Protein AF-A0A451BKA4-F1 (afdb_monomer)

Nearest PDB structures (foldseek):
  7tvy-assembly4_D  TM=4.030E-01  e=5.192E+00  Culex quinquefasciatus

Organism: NCBI:txid2126332

Solvent-accessible surface area (backbone atoms only — not comparable to full-atom values): 9707 Å² total; per-residue (Å²): 108,68,69,59,52,22,55,66,73,65,76,35,90,88,61,90,79,86,87,88,85,73,96,68,83,82,79,79,72,86,86,62,95,60,69,76,91,75,83,83,91,48,87,87,45,83,53,100,57,47,73,70,86,35,36,36,64,72,53,50,46,50,56,29,44,79,70,78,37,54,89,44,50,68,58,50,47,74,76,37,64,73,41,72,36,80,90,43,56,29,24,49,56,69,42,55,52,49,53,62,70,51,54,90,54,78,85,71,72,56,67,64,84,74,56,93,49,60,70,60,49,54,49,54,71,74,63,45,91,83,52,62,70,66,51,53,71,76,51,55,80,80,81,74,78,78,134

pLDDT: mean 76.47, std 18.02, range [26.09, 98.19]

Foldseek 3Di:
DFVVCQVVQPPDPPDPDDDDDDPDWDDQPPDDPTDNPDDTDDCQDPDPCVCVQAHFLVRLCVVCVVLVNNVCSVVQCVQFQPDDRPNTTGGHHQQSVVVSVVPPDRRANRVVVVDPCVVVVVCVVVPDPPCVVVVCVSHPPPVVDDD

Sequence (147 aa):
MRNWLSGALKDHSSLKKGVLTGILRVAKESIFFGLNNLEVAGILEVGPFADKFGFTEPEVARLLDDFELSGKLPEAREWYNGYRFGETVLYNPWSILNFIDDFPAPPAAHWVNTSSNDLVRDLLESGAPRYGKTWRRCWPAAAWSAR

Structure (mmCIF, N/CA/C/O backbone):
data_AF-A0A451BKA4-F1
#
_entry.id   AF-A0A451BKA4-F1
#
loop_
_atom_site.group_PDB
_atom_site.id
_atom_site.type_symbol
_atom_site.label_atom_id
_atom_site.label_alt_id
_atom_site.label_comp_id
_atom_site.label_asym_id
_atom_site.label_entity_id
_atom_site.label_seq_id
_atom_site.pdbx_PDB_ins_code
_atom_site.Cartn_x
_atom_site.Cartn_y
_atom_site.Cartn_z
_atom_site.occupancy
_atom_site.B_iso_or_equiv
_atom_site.auth_seq_id
_atom_site.auth_comp_id
_atom_site.auth_asym_id
_atom_site.auth_atom_id
_atom_site.pdbx_PDB_model_num
ATOM 1 N N . MET A 1 1 ? 24.048 -3.917 -11.482 1.00 70.50 1 MET A N 1
ATOM 2 C CA . MET A 1 1 ? 22.592 -3.872 -11.762 1.00 70.50 1 MET A CA 1
ATOM 3 C C . MET A 1 1 ? 22.271 -3.471 -13.204 1.00 70.50 1 MET A C 1
ATOM 5 O O . MET A 1 1 ? 21.582 -4.229 -13.866 1.00 70.50 1 MET A O 1
ATOM 9 N N . ARG A 1 2 ? 22.811 -2.360 -13.733 1.00 74.12 2 ARG A N 1
ATOM 10 C CA . ARG A 1 2 ? 22.563 -1.896 -15.118 1.00 74.12 2 ARG A CA 1
ATOM 11 C C . ARG A 1 2 ? 22.784 -2.959 -16.207 1.00 74.12 2 ARG A C 1
ATOM 13 O O . ARG A 1 2 ? 21.858 -3.247 -16.946 1.00 74.12 2 ARG A O 1
ATOM 20 N N . ASN A 1 3 ? 23.971 -3.568 -16.279 1.00 78.44 3 ASN A N 1
ATOM 21 C CA . ASN A 1 3 ? 24.285 -4.564 -17.320 1.00 78.44 3 ASN A CA 1
ATOM 22 C C . ASN A 1 3 ? 23.413 -5.821 -17.217 1.00 78.44 3 ASN A C 1
ATOM 24 O O . ASN A 1 3 ? 23.010 -6.376 -18.231 1.00 78.44 3 ASN A O 1
ATOM 28 N N . TRP A 1 4 ? 23.089 -6.228 -15.987 1.00 83.25 4 TRP A N 1
ATOM 29 C CA . TRP A 1 4 ? 22.204 -7.360 -15.726 1.00 83.25 4 TRP A CA 1
ATOM 30 C C . TRP A 1 4 ? 20.778 -7.083 -16.221 1.00 83.25 4 TRP A C 1
ATOM 32 O O . TRP A 1 4 ? 20.235 -7.876 -16.982 1.00 83.25 4 TRP A O 1
ATOM 42 N N . LEU A 1 5 ? 20.211 -5.919 -15.875 1.00 83.31 5 LEU A N 1
ATOM 43 C CA . LEU A 1 5 ? 18.882 -5.514 -16.343 1.00 83.31 5 LEU A CA 1
ATOM 44 C C . LEU A 1 5 ? 18.841 -5.313 -17.865 1.00 83.31 5 LEU A C 1
ATOM 46 O O . LEU A 1 5 ? 17.885 -5.746 -18.497 1.00 83.31 5 LEU A O 1
ATOM 50 N N . SER A 1 6 ? 19.870 -4.706 -18.468 1.00 81.38 6 SER A N 1
ATOM 51 C CA . SER A 1 6 ? 19.949 -4.548 -19.927 1.00 81.38 6 SER A CA 1
ATOM 52 C C . SER A 1 6 ? 19.987 -5.901 -20.647 1.00 81.38 6 SER A C 1
ATOM 54 O O . SER A 1 6 ? 19.200 -6.114 -21.564 1.00 81.38 6 SER A O 1
ATOM 56 N N . GLY A 1 7 ? 20.846 -6.832 -20.214 1.00 84.12 7 GLY A N 1
ATOM 57 C CA . GLY A 1 7 ? 20.949 -8.156 -20.837 1.00 84.12 7 GLY A CA 1
ATOM 58 C C . GLY A 1 7 ? 19.681 -8.996 -20.674 1.00 84.12 7 GLY A C 1
ATOM 59 O O . GLY A 1 7 ? 19.291 -9.705 -21.596 1.00 84.12 7 GLY A O 1
ATOM 60 N N . ALA A 1 8 ? 19.005 -8.881 -19.529 1.00 85.31 8 ALA A N 1
ATOM 61 C CA . ALA A 1 8 ? 17.760 -9.597 -19.283 1.00 85.31 8 ALA A CA 1
ATOM 62 C C . ALA A 1 8 ? 16.558 -9.001 -20.037 1.00 85.31 8 ALA A C 1
ATOM 64 O O . ALA A 1 8 ? 15.714 -9.763 -20.495 1.00 85.31 8 ALA A O 1
ATOM 65 N N . LEU A 1 9 ? 16.452 -7.667 -20.150 1.00 86.50 9 LEU A N 1
ATOM 66 C CA . LEU A 1 9 ? 15.202 -6.991 -20.541 1.00 86.50 9 LEU A CA 1
ATOM 67 C C . LEU A 1 9 ? 15.215 -6.291 -21.909 1.00 86.50 9 LEU A C 1
ATOM 69 O O . LEU A 1 9 ? 14.150 -5.877 -22.373 1.00 86.50 9 LEU A O 1
ATOM 73 N N . LYS A 1 10 ? 16.376 -6.117 -22.550 1.00 81.06 10 LYS A N 1
ATOM 74 C CA . LYS A 1 10 ? 16.481 -5.372 -23.817 1.00 81.06 10 LYS A CA 1
ATOM 75 C C . LYS A 1 10 ? 16.772 -6.260 -25.025 1.00 81.06 10 LYS A C 1
ATOM 77 O O . LYS A 1 10 ? 16.044 -6.184 -26.006 1.00 81.06 10 LYS A O 1
ATOM 82 N N . ASP A 1 11 ? 17.787 -7.117 -24.934 1.00 76.81 11 ASP A N 1
ATOM 83 C CA . ASP A 1 11 ? 18.326 -7.861 -26.086 1.00 76.81 11 ASP A CA 1
ATOM 84 C C . ASP A 1 11 ? 18.011 -9.370 -26.035 1.00 76.81 11 ASP A C 1
ATOM 86 O O . ASP A 1 11 ? 18.696 -10.193 -26.642 1.00 76.81 11 ASP A O 1
ATOM 90 N N . HIS A 1 12 ? 16.967 -9.758 -25.295 1.00 82.69 12 HIS A N 1
ATOM 91 C CA . HIS A 1 12 ? 16.607 -11.160 -25.097 1.00 82.69 12 HIS A CA 1
ATOM 92 C C . HIS A 1 12 ? 15.533 -11.609 -26.101 1.00 82.69 12 HIS A C 1
ATOM 94 O O . HIS A 1 12 ? 14.355 -11.301 -25.941 1.00 82.69 12 HIS A O 1
ATOM 100 N N . SER A 1 13 ? 15.915 -12.398 -27.111 1.00 86.38 13 SER A N 1
ATOM 101 C CA . SER A 1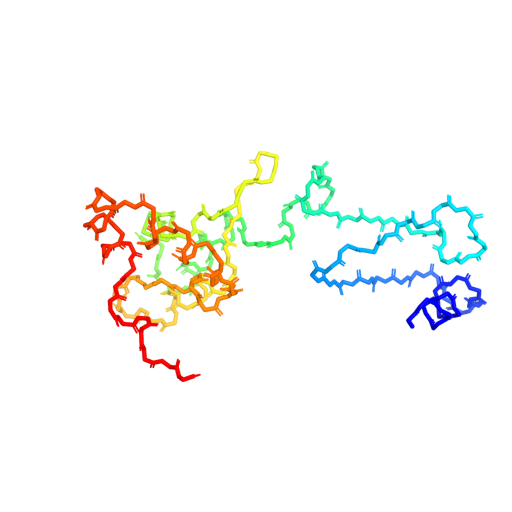 13 ? 15.027 -12.835 -28.209 1.00 86.38 13 SER A CA 1
ATOM 102 C C . SER A 1 13 ? 13.778 -13.601 -27.753 1.00 86.38 13 SER A C 1
ATOM 104 O O . SER A 1 13 ? 12.732 -13.511 -28.391 1.00 86.38 13 SER A O 1
ATOM 106 N N . SER A 1 14 ? 13.855 -14.322 -26.631 1.00 89.94 14 SER A N 1
ATOM 107 C CA . SER A 1 14 ? 12.700 -15.027 -26.052 1.00 89.94 14 SER A CA 1
ATOM 108 C C . SER A 1 14 ? 11.807 -14.155 -25.158 1.00 89.94 14 SER A C 1
ATOM 110 O O . SER A 1 14 ? 10.792 -14.642 -24.662 1.00 89.94 14 SER A O 1
ATOM 112 N N . LEU A 1 15 ? 12.168 -12.892 -24.901 1.00 89.19 15 LEU A N 1
ATOM 113 C CA . LEU A 1 15 ? 11.417 -12.017 -24.002 1.00 89.19 15 LEU A CA 1
ATOM 114 C C . LEU A 1 15 ? 10.460 -11.121 -24.794 1.00 89.19 15 LEU A C 1
ATOM 116 O O . LEU A 1 15 ? 10.868 -10.164 -25.443 1.00 89.19 15 LEU A O 1
ATOM 120 N N . LYS A 1 16 ? 9.157 -11.393 -24.678 1.00 87.69 16 LYS A N 1
ATOM 121 C CA . LYS A 1 16 ? 8.107 -10.542 -25.263 1.00 87.69 16 LYS A CA 1
ATOM 122 C C . LYS A 1 16 ? 7.776 -9.321 -24.394 1.00 87.69 16 LYS A C 1
ATOM 124 O O . LYS A 1 16 ? 7.515 -8.246 -24.925 1.00 87.69 16 LYS A O 1
ATOM 129 N N . LYS A 1 17 ? 7.723 -9.493 -23.067 1.00 87.69 17 LYS A N 1
ATOM 130 C CA . LYS A 1 17 ? 7.402 -8.441 -22.085 1.00 87.69 17 LYS A CA 1
ATOM 131 C C . LYS A 1 17 ? 7.956 -8.821 -20.711 1.00 87.69 17 LYS A C 1
ATOM 133 O O . LYS A 1 17 ? 7.866 -9.983 -20.328 1.00 87.69 17 LYS A O 1
ATOM 138 N N . GLY A 1 18 ? 8.479 -7.845 -19.970 1.00 87.56 18 GLY A N 1
ATOM 139 C CA . GLY A 1 18 ? 8.882 -7.986 -18.569 1.00 87.56 18 GLY A CA 1
ATOM 140 C C . GLY A 1 18 ? 8.203 -6.929 -17.701 1.00 87.56 18 GLY A C 1
ATOM 141 O O . GLY A 1 18 ? 7.925 -5.828 -18.173 1.00 87.56 18 GLY A O 1
ATOM 142 N N . VAL A 1 19 ? 7.924 -7.267 -16.443 1.00 88.25 19 VAL A N 1
ATOM 143 C CA . VAL A 1 19 ? 7.414 -6.329 -15.435 1.00 88.25 19 VAL A CA 1
ATOM 144 C C . VAL A 1 19 ? 8.439 -6.261 -14.314 1.00 88.25 19 VAL A C 1
ATOM 146 O O . VAL A 1 19 ? 8.868 -7.292 -13.804 1.00 88.25 19 VAL A O 1
ATOM 149 N N . LEU A 1 20 ? 8.845 -5.046 -13.953 1.00 86.19 20 LEU A N 1
ATOM 150 C CA . LEU A 1 20 ? 9.775 -4.788 -12.862 1.00 86.19 20 LEU A CA 1
ATOM 151 C C . LEU A 1 20 ? 9.060 -3.950 -11.805 1.00 86.19 20 LEU A C 1
ATOM 153 O O . LEU A 1 20 ? 8.589 -2.855 -12.102 1.00 86.19 20 LEU A O 1
ATOM 157 N N . THR A 1 21 ? 8.996 -4.462 -10.581 1.00 86.00 21 THR A N 1
ATOM 158 C CA . THR A 1 21 ? 8.349 -3.800 -9.443 1.00 86.00 21 THR A CA 1
ATOM 159 C C . THR A 1 21 ? 9.369 -3.538 -8.344 1.00 86.00 21 THR A C 1
ATOM 161 O O . THR A 1 21 ? 10.237 -4.372 -8.090 1.00 86.00 21 THR A O 1
ATOM 164 N N . GLY A 1 22 ? 9.258 -2.404 -7.662 1.00 82.12 22 GLY A N 1
ATOM 165 C CA . GLY A 1 22 ? 10.119 -2.068 -6.536 1.00 82.12 22 GLY A CA 1
ATOM 166 C C . GLY A 1 22 ? 9.761 -0.714 -5.938 1.00 82.12 22 GLY A C 1
ATOM 167 O O . GLY A 1 22 ? 8.986 0.042 -6.516 1.00 82.12 22 GLY A O 1
ATOM 168 N N . ILE A 1 23 ? 10.344 -0.411 -4.779 1.00 77.69 23 ILE A N 1
ATOM 169 C CA . ILE A 1 23 ? 10.118 0.861 -4.075 1.00 77.69 23 ILE A CA 1
ATOM 170 C C . ILE A 1 23 ? 10.856 2.035 -4.735 1.00 77.69 23 ILE A C 1
ATOM 172 O O . ILE A 1 23 ? 10.443 3.184 -4.611 1.00 77.69 23 ILE A O 1
ATOM 176 N N . LEU A 1 24 ? 11.960 1.752 -5.438 1.00 79.38 24 LEU A N 1
ATOM 177 C CA . LEU A 1 24 ? 12.772 2.763 -6.103 1.00 79.38 24 LEU A CA 1
ATOM 178 C C . LEU A 1 24 ? 12.393 2.872 -7.573 1.00 79.38 24 LEU A C 1
ATOM 180 O O . LEU A 1 24 ? 12.300 1.879 -8.297 1.00 79.38 24 LEU A O 1
ATOM 184 N N . ARG A 1 25 ? 12.251 4.114 -8.031 1.00 72.56 25 ARG A N 1
ATOM 185 C CA . ARG A 1 25 ? 12.051 4.412 -9.444 1.00 72.56 25 ARG A CA 1
ATOM 186 C C . ARG A 1 25 ? 13.301 4.030 -10.235 1.00 72.56 25 ARG A C 1
ATOM 188 O O . ARG A 1 25 ? 14.408 4.439 -9.893 1.00 72.56 25 ARG A O 1
ATOM 195 N N . VAL A 1 26 ? 13.117 3.327 -11.350 1.00 74.44 26 VAL A N 1
ATOM 196 C CA . VAL A 1 26 ? 14.201 3.123 -12.315 1.00 74.44 26 VAL A CA 1
ATOM 197 C C . VAL A 1 26 ? 14.422 4.424 -13.080 1.00 74.44 26 VAL A C 1
ATOM 199 O O . VAL A 1 26 ? 13.541 4.894 -13.804 1.00 74.44 26 VAL A O 1
ATOM 202 N N . ALA A 1 27 ? 15.596 5.027 -12.900 1.00 68.62 27 ALA A N 1
ATOM 203 C CA . ALA A 1 27 ? 15.976 6.222 -13.634 1.00 68.62 27 ALA A CA 1
ATOM 204 C C . ALA A 1 27 ? 16.145 5.892 -15.125 1.00 68.62 27 ALA A C 1
ATOM 206 O O . ALA A 1 27 ? 16.934 5.022 -15.500 1.00 68.62 27 ALA A O 1
ATOM 207 N N . LYS A 1 28 ? 15.423 6.619 -15.985 1.00 67.44 28 LYS A N 1
ATOM 208 C CA . LYS A 1 28 ? 15.701 6.656 -17.423 1.00 67.44 28 LYS A CA 1
ATOM 209 C C . LYS A 1 28 ? 16.946 7.511 -17.637 1.00 67.44 28 LYS A C 1
ATOM 211 O O . LYS A 1 28 ? 16.842 8.712 -17.864 1.00 67.44 28 LYS A O 1
ATOM 216 N N . GLU A 1 29 ? 18.129 6.919 -17.534 1.00 61.66 29 GLU A N 1
ATOM 217 C CA . GLU A 1 29 ? 19.355 7.608 -17.944 1.00 61.66 29 GLU A CA 1
ATOM 218 C C . GLU A 1 29 ? 19.408 7.682 -19.477 1.00 61.66 29 GLU A C 1
ATOM 220 O O . GLU A 1 29 ? 19.942 6.815 -20.169 1.00 61.66 29 GLU A O 1
ATOM 225 N N . SER A 1 30 ? 18.770 8.720 -20.011 1.00 55.66 30 SER A N 1
ATOM 226 C CA . SER A 1 30 ? 18.651 8.995 -21.438 1.00 55.66 30 SER A CA 1
ATOM 227 C C . SER A 1 30 ? 19.906 9.692 -21.959 1.00 55.66 30 SER A C 1
ATOM 229 O O . SER A 1 30 ? 19.915 10.911 -22.066 1.00 55.66 30 SER A O 1
ATOM 231 N N . ILE A 1 31 ? 20.951 8.921 -22.274 1.00 55.31 31 ILE A N 1
ATOM 232 C CA . ILE A 1 31 ? 21.977 9.284 -23.282 1.00 55.31 31 ILE A CA 1
ATOM 233 C C . ILE A 1 31 ? 22.831 8.090 -23.755 1.00 55.31 31 ILE A C 1
ATOM 235 O O . ILE A 1 31 ? 23.552 8.219 -24.739 1.00 55.31 31 ILE A O 1
ATOM 239 N N . PHE A 1 32 ? 22.746 6.914 -23.118 1.00 55.34 32 PHE A N 1
ATOM 240 C CA . PHE A 1 32 ? 23.588 5.755 -23.456 1.00 55.34 32 PHE A CA 1
ATOM 241 C C . PHE A 1 32 ? 22.772 4.491 -23.777 1.00 55.34 32 PHE A C 1
ATOM 243 O O . PHE A 1 32 ? 21.640 4.336 -23.326 1.00 55.34 32 PHE A O 1
ATOM 250 N N . PHE A 1 33 ? 23.379 3.561 -24.529 1.00 61.84 33 PHE A N 1
ATOM 251 C CA . PHE A 1 33 ? 22.821 2.314 -25.097 1.00 61.84 33 PHE A CA 1
ATOM 252 C C . PHE A 1 33 ? 22.228 1.284 -24.103 1.00 61.84 33 PHE A C 1
ATOM 254 O O . PHE A 1 33 ? 21.900 0.168 -24.505 1.00 61.84 33 PHE A O 1
ATOM 261 N N . GLY A 1 34 ? 22.059 1.624 -22.823 1.00 71.19 34 GLY A N 1
ATOM 262 C CA . GLY A 1 34 ? 21.472 0.746 -21.808 1.00 71.19 34 GLY A CA 1
ATOM 263 C C . GLY A 1 34 ? 19.964 0.516 -21.978 1.00 71.19 34 GLY A C 1
ATOM 264 O O . GLY A 1 34 ? 19.382 0.773 -23.033 1.00 71.19 34 GLY A O 1
ATOM 265 N N . LEU A 1 35 ? 19.323 0.016 -20.923 1.00 76.12 35 LEU A N 1
ATOM 266 C CA . LEU A 1 35 ? 17.886 -0.252 -20.871 1.00 76.12 35 LEU A CA 1
ATOM 267 C C . LEU A 1 35 ? 17.062 1.029 -21.124 1.00 76.12 35 LEU A C 1
ATOM 269 O O . LEU A 1 35 ? 16.958 1.890 -20.253 1.00 76.12 35 LEU A O 1
ATOM 273 N N . ASN A 1 36 ? 16.507 1.166 -22.331 1.00 77.44 36 ASN A N 1
ATOM 274 C CA . ASN A 1 36 ? 15.890 2.406 -22.828 1.00 77.44 36 ASN A CA 1
ATOM 275 C C . ASN A 1 36 ? 14.433 2.232 -23.299 1.00 77.44 36 ASN A C 1
ATOM 277 O O . ASN A 1 36 ? 13.751 3.214 -23.574 1.00 77.44 36 ASN A O 1
ATOM 281 N N . ASN A 1 37 ? 13.935 1.001 -23.322 1.00 79.00 37 ASN A N 1
ATOM 282 C CA . ASN A 1 37 ? 12.574 0.597 -23.672 1.00 79.00 37 ASN A CA 1
ATOM 283 C C . ASN A 1 37 ? 11.653 0.491 -22.438 1.00 79.00 37 ASN A C 1
ATOM 285 O O . ASN A 1 37 ? 10.791 -0.381 -22.375 1.00 79.00 37 ASN A O 1
ATOM 289 N N . LEU A 1 38 ? 11.857 1.351 -21.433 1.00 82.12 38 LEU A N 1
ATOM 290 C CA . LEU A 1 38 ? 11.099 1.315 -20.180 1.00 82.12 38 LEU A CA 1
ATOM 291 C C . LEU A 1 38 ? 9.886 2.240 -20.210 1.00 82.12 38 LEU A C 1
ATOM 293 O O . LEU A 1 38 ? 9.993 3.430 -20.512 1.00 82.12 38 LEU A O 1
ATOM 297 N N . GLU A 1 39 ? 8.758 1.715 -19.760 1.00 83.56 39 GLU A N 1
ATOM 298 C CA . GLU A 1 39 ? 7.628 2.494 -19.272 1.00 83.56 39 GLU A CA 1
ATOM 299 C C . GLU A 1 39 ? 7.666 2.454 -17.742 1.00 83.56 39 GLU A C 1
ATOM 301 O O . GLU A 1 39 ? 7.819 1.386 -17.151 1.00 83.56 39 GLU A O 1
ATOM 306 N N . VAL A 1 40 ? 7.631 3.621 -17.095 1.00 82.12 40 VAL A N 1
ATOM 307 C CA . VAL A 1 40 ? 7.778 3.726 -15.638 1.00 82.12 40 VAL A CA 1
ATOM 308 C C . VAL A 1 40 ? 6.477 4.261 -15.075 1.00 82.12 40 VAL A C 1
ATOM 310 O O . VAL A 1 40 ? 6.269 5.466 -15.088 1.00 82.12 40 VAL A O 1
ATOM 313 N N . ALA A 1 41 ? 5.643 3.362 -14.561 1.00 82.25 41 ALA A N 1
ATOM 314 C CA . ALA A 1 41 ? 4.431 3.714 -13.839 1.00 82.25 41 ALA A CA 1
ATOM 315 C C . ALA A 1 41 ? 4.773 4.020 -12.377 1.00 82.25 41 ALA A C 1
ATOM 317 O O . ALA A 1 41 ? 5.050 3.117 -11.586 1.00 82.25 41 ALA A O 1
ATOM 318 N N . GLY A 1 42 ? 4.826 5.306 -12.042 1.00 77.88 42 GLY A N 1
ATOM 319 C CA . GLY A 1 42 ? 5.118 5.771 -10.690 1.00 77.88 42 GLY A CA 1
ATOM 320 C C . GLY A 1 42 ? 3.870 6.224 -9.944 1.00 77.88 42 GLY A C 1
ATOM 321 O O . GLY A 1 42 ? 2.857 6.566 -10.540 1.00 77.88 42 GLY A O 1
ATOM 322 N N . ILE A 1 43 ? 4.001 6.326 -8.624 1.00 74.19 43 ILE A N 1
ATOM 323 C CA . ILE A 1 43 ? 2.930 6.758 -7.720 1.00 74.19 43 ILE A CA 1
ATOM 324 C C . ILE A 1 43 ? 2.489 8.225 -7.928 1.00 74.19 43 ILE A C 1
ATOM 326 O O . ILE A 1 43 ? 1.417 8.633 -7.502 1.00 74.19 43 ILE A O 1
ATOM 330 N N . LEU A 1 44 ? 3.327 9.030 -8.591 1.00 74.56 44 LEU A N 1
ATOM 331 C CA . LEU A 1 44 ? 3.061 10.442 -8.891 1.00 74.56 44 LEU A CA 1
ATOM 332 C C . LEU A 1 44 ? 2.327 10.651 -10.224 1.00 74.56 44 LEU A C 1
ATOM 334 O O . LEU A 1 44 ? 1.948 11.777 -10.537 1.00 74.56 44 LEU A O 1
ATOM 338 N N . GLU A 1 45 ? 2.166 9.603 -11.031 1.00 76.12 45 GLU A N 1
ATOM 339 C CA . GLU A 1 45 ? 1.541 9.693 -12.346 1.00 76.12 45 GLU A CA 1
ATOM 340 C C . GLU A 1 45 ? 0.091 9.216 -12.267 1.00 76.12 45 GLU A C 1
ATOM 342 O O . GLU A 1 45 ? -0.189 8.074 -11.899 1.00 76.12 45 GLU A O 1
ATOM 347 N N . VAL A 1 46 ? -0.847 10.099 -12.621 1.00 74.81 46 VAL A N 1
ATOM 348 C CA . VAL A 1 46 ? -2.259 9.733 -12.764 1.00 74.81 46 VAL A CA 1
ATOM 349 C C . VAL A 1 46 ? -2.386 8.927 -14.052 1.00 74.81 46 VAL A C 1
ATOM 351 O O . VAL A 1 46 ? -2.485 9.477 -15.145 1.00 74.81 46 VAL A O 1
ATOM 354 N N . GLY A 1 47 ? -2.309 7.609 -13.913 1.00 80.69 47 GLY A N 1
ATOM 355 C CA . GLY A 1 47 ? -2.301 6.667 -15.024 1.00 80.69 47 GLY A CA 1
ATOM 356 C C . GLY A 1 47 ? -3.005 5.357 -14.670 1.00 80.69 47 GLY A C 1
ATOM 357 O O . GLY A 1 47 ? -3.637 5.255 -13.617 1.00 80.69 47 GLY A O 1
ATOM 358 N N . PRO A 1 48 ? -2.875 4.319 -15.513 1.00 83.69 48 PRO A N 1
ATOM 359 C CA . PRO A 1 48 ? -3.602 3.052 -15.361 1.00 83.69 48 PRO A CA 1
ATOM 360 C C . PRO A 1 48 ? -3.261 2.262 -14.085 1.00 83.69 48 PRO A C 1
ATOM 362 O O . PRO A 1 48 ? -3.891 1.246 -13.812 1.00 83.69 48 PRO A O 1
ATOM 365 N N . PHE A 1 49 ? -2.262 2.708 -13.319 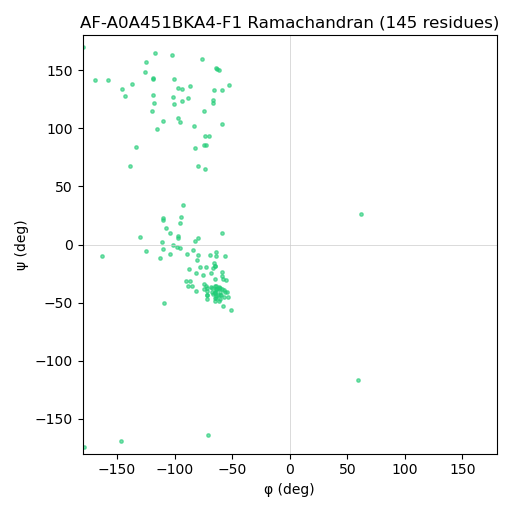1.00 84.62 49 PHE A N 1
ATOM 366 C CA . PHE A 1 49 ? -1.809 2.069 -12.086 1.00 84.62 49 PHE A CA 1
ATOM 367 C C . PHE A 1 49 ? -2.116 2.885 -10.824 1.00 84.62 49 PHE A C 1
ATOM 369 O O . PHE A 1 49 ? -1.732 2.467 -9.735 1.00 84.62 49 PHE A O 1
ATOM 376 N N . ALA A 1 50 ? -2.785 4.037 -10.946 1.00 83.19 50 ALA A N 1
ATOM 377 C CA . ALA A 1 50 ? -3.016 4.951 -9.825 1.00 83.19 50 ALA A CA 1
ATOM 378 C C . ALA A 1 50 ? -3.777 4.303 -8.655 1.00 83.19 50 ALA A C 1
ATOM 380 O O . ALA A 1 50 ? -3.574 4.699 -7.514 1.00 83.19 50 ALA A O 1
ATOM 381 N N . ASP A 1 51 ? -4.602 3.291 -8.927 1.00 85.44 51 ASP A N 1
ATOM 382 C CA . ASP A 1 51 ? -5.393 2.539 -7.951 1.00 85.44 51 ASP A CA 1
ATOM 383 C C . ASP A 1 51 ? -4.734 1.217 -7.506 1.00 85.44 51 ASP A C 1
ATOM 385 O O . ASP A 1 51 ? -5.347 0.439 -6.785 1.00 85.44 51 ASP A O 1
ATOM 389 N N . LYS A 1 52 ? -3.499 0.925 -7.938 1.00 87.06 52 LYS A N 1
ATOM 390 C CA . LYS A 1 52 ? -2.834 -0.377 -7.712 1.00 87.06 52 LYS A CA 1
ATOM 391 C C . LYS A 1 52 ? -1.808 -0.376 -6.580 1.00 87.06 52 LYS A C 1
ATOM 393 O O . LYS A 1 52 ? -1.202 -1.409 -6.309 1.00 87.06 52 LYS A O 1
ATOM 398 N N . PHE A 1 53 ? -1.595 0.764 -5.924 1.00 84.94 53 PHE A N 1
ATOM 399 C CA . PHE A 1 53 ? -0.585 0.935 -4.868 1.00 84.94 53 PHE A CA 1
ATOM 400 C C . PHE A 1 53 ? -1.141 0.787 -3.439 1.00 84.94 53 PHE A C 1
ATOM 402 O O . PHE A 1 53 ? -0.432 1.045 -2.469 1.00 84.94 53 PHE A O 1
ATOM 409 N N . GLY A 1 54 ? -2.401 0.382 -3.296 1.00 89.44 54 GLY A N 1
ATOM 410 C CA . GLY A 1 54 ? -3.102 0.241 -2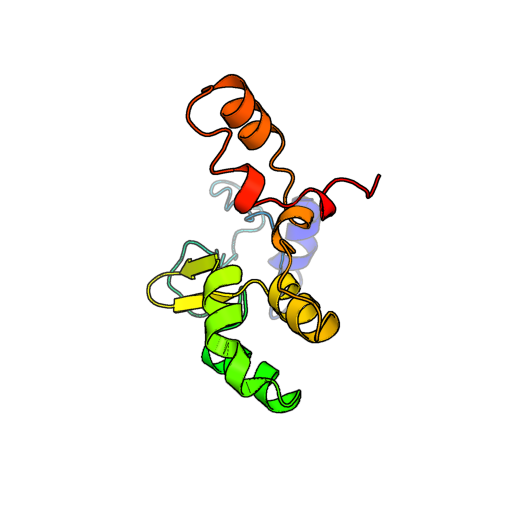.022 1.00 89.44 54 GLY A CA 1
ATOM 411 C C . GLY A 1 54 ? -4.523 -0.270 -2.238 1.00 89.44 54 GLY A C 1
ATOM 412 O O . GLY A 1 54 ? -4.887 -0.584 -3.368 1.00 89.44 54 GLY A O 1
ATOM 413 N N . PHE A 1 55 ? -5.319 -0.338 -1.172 1.00 93.56 55 PHE A N 1
ATOM 414 C CA . PHE A 1 55 ? -6.739 -0.670 -1.296 1.00 93.56 55 PHE A CA 1
ATOM 415 C C . PHE A 1 55 ? -7.566 0.580 -1.560 1.00 93.56 55 PHE A C 1
ATOM 417 O O . PHE A 1 55 ? -7.376 1.604 -0.911 1.00 93.56 55 PHE A O 1
ATOM 424 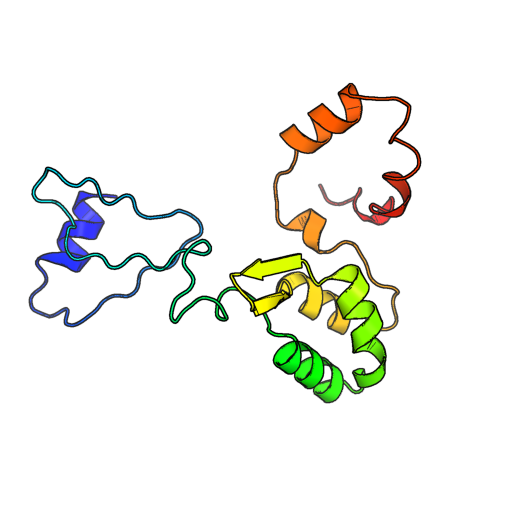N N . THR A 1 56 ? -8.509 0.496 -2.481 1.00 93.88 56 THR A N 1
ATOM 425 C CA . THR A 1 56 ? -9.545 1.512 -2.679 1.00 93.88 56 THR A CA 1
ATOM 426 C C . THR A 1 56 ? -10.612 1.412 -1.587 1.00 93.88 56 THR A C 1
ATOM 428 O O . THR A 1 56 ? -10.790 0.366 -0.965 1.00 93.88 56 THR A O 1
ATOM 431 N N . GLU A 1 57 ? -11.378 2.481 -1.358 1.00 94.19 57 GLU A N 1
ATOM 432 C CA . GLU A 1 57 ? -12.461 2.443 -0.364 1.00 94.19 57 GLU A CA 1
ATOM 433 C C . GLU A 1 57 ? -13.490 1.318 -0.602 1.00 94.19 57 GLU A C 1
ATOM 435 O O . GLU A 1 57 ? -13.848 0.643 0.363 1.00 94.19 57 GLU A O 1
ATOM 440 N N . PRO A 1 58 ? -13.920 1.024 -1.849 1.00 95.69 58 PRO A N 1
ATOM 441 C CA . PRO A 1 58 ? -14.784 -0.126 -2.117 1.00 95.69 58 PRO A CA 1
ATOM 442 C C . PRO A 1 58 ? -14.124 -1.483 -1.836 1.00 95.69 58 PRO A C 1
ATOM 444 O O . PRO A 1 58 ? -14.817 -2.447 -1.520 1.00 95.69 58 PRO A O 1
ATOM 447 N N . GLU A 1 59 ? -12.802 -1.606 -1.971 1.00 96.69 59 GLU A N 1
ATOM 448 C CA . GLU A 1 59 ? -12.080 -2.826 -1.584 1.00 96.69 59 GLU A CA 1
ATOM 449 C C . GLU A 1 59 ? -12.018 -2.976 -0.069 1.00 96.69 59 GLU A C 1
ATOM 451 O O . GLU A 1 59 ? -12.306 -4.059 0.428 1.00 96.69 59 GLU A O 1
ATOM 456 N N . VAL A 1 60 ? -11.744 -1.895 0.666 1.00 96.56 60 VAL A N 1
ATOM 457 C CA . VAL A 1 60 ? -11.781 -1.908 2.136 1.00 96.56 60 VAL A CA 1
ATOM 458 C C . VAL A 1 60 ? -13.185 -2.218 2.648 1.00 96.56 60 VAL A C 1
ATOM 460 O O . VAL A 1 60 ? -13.332 -3.036 3.546 1.00 96.56 60 VAL A O 1
ATOM 463 N N . ALA A 1 61 ? -14.224 -1.619 2.064 1.00 97.38 61 ALA A N 1
ATOM 464 C CA . ALA A 1 61 ? -15.606 -1.882 2.452 1.00 97.38 61 ALA A CA 1
ATOM 465 C C . ALA A 1 61 ? -15.985 -3.359 2.265 1.00 97.38 61 ALA A C 1
ATOM 467 O O . ALA A 1 61 ? -16.589 -3.940 3.160 1.00 97.38 61 ALA A O 1
ATOM 468 N N . ARG A 1 62 ? -15.592 -3.966 1.135 1.00 98.19 62 ARG A N 1
ATOM 469 C CA . ARG A 1 62 ? -15.810 -5.398 0.874 1.00 98.19 62 ARG A CA 1
ATOM 470 C C . ARG A 1 62 ? -15.026 -6.282 1.835 1.00 98.19 62 ARG A C 1
ATOM 472 O O . ARG A 1 62 ? -15.613 -7.177 2.418 1.00 98.19 62 ARG A O 1
ATOM 479 N N . LEU A 1 63 ? -13.743 -5.986 2.055 1.00 97.44 63 LEU A N 1
ATOM 480 C CA . LEU A 1 63 ? -12.927 -6.718 3.023 1.00 97.44 63 LEU A CA 1
ATOM 481 C C . LEU A 1 63 ? -13.546 -6.663 4.419 1.00 97.44 63 LEU A C 1
ATOM 483 O O . LEU A 1 63 ? -13.643 -7.681 5.077 1.00 97.44 63 LEU A O 1
ATOM 487 N N . LEU A 1 64 ? -14.001 -5.500 4.879 1.00 97.62 64 LEU A N 1
ATOM 488 C CA . LEU A 1 64 ? -14.653 -5.406 6.184 1.00 97.62 64 LEU A CA 1
ATOM 489 C C . LEU A 1 64 ? -15.960 -6.202 6.233 1.00 97.62 64 LEU A C 1
ATOM 491 O O . LEU A 1 64 ? -16.243 -6.817 7.253 1.00 97.62 64 LEU A O 1
ATOM 495 N N . ASP A 1 65 ? -16.739 -6.210 5.154 1.00 97.81 65 ASP A N 1
ATOM 496 C CA . ASP A 1 65 ? -17.977 -6.990 5.068 1.00 97.81 65 ASP A CA 1
ATOM 497 C C . ASP A 1 65 ? -17.720 -8.503 5.128 1.00 97.81 65 ASP A C 1
ATOM 499 O O . ASP A 1 65 ? -18.390 -9.204 5.883 1.00 97.81 65 ASP A O 1
ATOM 503 N N . ASP A 1 66 ? -16.682 -8.985 4.433 1.00 97.88 66 ASP 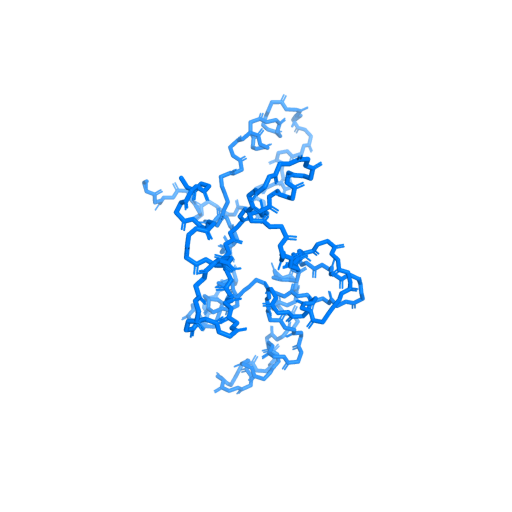A N 1
ATOM 504 C CA . ASP A 1 66 ? -16.265 -10.396 4.429 1.00 97.88 66 ASP A CA 1
ATOM 505 C C . ASP A 1 66 ? -15.906 -10.920 5.838 1.00 97.88 66 ASP A C 1
ATOM 507 O O . ASP A 1 66 ? -15.978 -12.124 6.087 1.00 97.88 66 ASP A O 1
ATOM 511 N N . PHE A 1 67 ? -15.539 -10.026 6.763 1.00 96.81 67 PHE A N 1
ATOM 512 C CA . PHE A 1 67 ? -15.219 -10.335 8.163 1.00 96.81 67 PHE A CA 1
ATOM 513 C C . PHE A 1 67 ? -16.304 -9.875 9.157 1.00 96.81 67 PHE A C 1
ATOM 515 O O . PHE A 1 67 ? -16.046 -9.826 10.356 1.00 96.81 67 PHE A O 1
ATOM 522 N N . GLU A 1 68 ? -17.511 -9.535 8.690 1.00 97.25 68 GLU A N 1
ATOM 523 C CA . GLU A 1 68 ? -18.634 -9.062 9.525 1.00 97.25 68 GLU A CA 1
ATOM 524 C C . GLU A 1 68 ? -18.347 -7.735 10.274 1.00 97.25 68 GLU A C 1
ATOM 526 O O . GLU A 1 68 ? -18.946 -7.417 11.304 1.00 97.25 68 GLU A O 1
ATOM 531 N N . LEU A 1 69 ? -17.443 -6.913 9.733 1.00 96.62 69 LEU A N 1
ATOM 532 C CA . LEU A 1 69 ? -16.986 -5.628 10.277 1.00 96.62 69 LEU A CA 1
ATOM 533 C C . LEU A 1 69 ? -17.466 -4.420 9.458 1.00 96.62 69 LEU A C 1
ATOM 535 O O . LEU A 1 69 ? -16.893 -3.336 9.566 1.00 96.62 69 LEU A O 1
ATOM 539 N N . SER A 1 70 ? -18.526 -4.536 8.656 1.00 95.62 70 SER A N 1
ATOM 540 C CA . SER A 1 70 ? -18.985 -3.477 7.734 1.00 95.62 70 SER A CA 1
ATOM 541 C C . SER A 1 70 ? -19.246 -2.128 8.438 1.00 95.62 70 SER A C 1
ATOM 543 O O . SER A 1 70 ? -18.998 -1.058 7.877 1.00 95.62 70 SER A O 1
ATOM 545 N N . GLY A 1 71 ? -19.658 -2.150 9.714 1.00 95.50 71 GLY A N 1
ATOM 546 C CA . GLY A 1 71 ? -19.843 -0.953 10.552 1.00 95.50 71 GLY A CA 1
ATOM 547 C C . GLY A 1 71 ? -18.552 -0.219 10.951 1.00 95.50 71 GLY A C 1
ATOM 548 O O . GLY A 1 71 ? -18.617 0.878 11.506 1.00 95.50 71 GLY A O 1
ATOM 549 N N . LYS A 1 72 ? -17.380 -0.798 10.673 1.00 95.81 72 LYS A N 1
ATOM 550 C CA . LYS A 1 72 ? -16.056 -0.272 11.032 1.00 95.81 72 LYS A CA 1
ATOM 551 C C . LYS A 1 72 ? -15.381 0.538 9.934 1.00 95.81 72 LYS A C 1
ATOM 553 O O . LYS A 1 72 ? -14.336 1.134 10.184 1.00 95.81 72 LYS A O 1
ATOM 558 N N . LEU A 1 73 ? -15.994 0.654 8.756 1.00 95.62 73 LEU A N 1
ATOM 559 C CA . LEU A 1 73 ? -15.453 1.468 7.666 1.00 95.62 73 LEU A CA 1
ATOM 560 C C . LEU A 1 73 ? -15.164 2.930 8.071 1.00 95.62 73 LEU A C 1
ATOM 562 O O . LEU A 1 73 ? -14.109 3.431 7.687 1.00 95.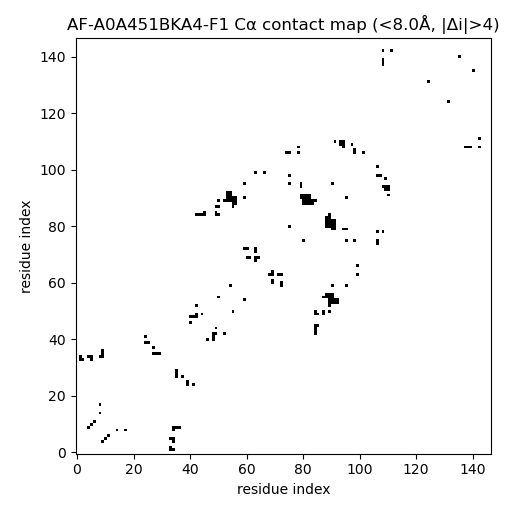62 73 LEU A O 1
ATOM 566 N N . PRO A 1 74 ? -16.011 3.632 8.859 1.00 95.12 74 PRO A N 1
ATOM 567 C CA . PRO A 1 74 ? -15.689 4.986 9.315 1.00 95.12 74 PRO A CA 1
ATOM 568 C C . PRO A 1 74 ? -14.422 5.054 10.178 1.00 95.12 74 PRO A C 1
ATOM 570 O O . PRO A 1 74 ? -13.642 5.991 10.036 1.00 95.12 74 PRO A O 1
ATOM 573 N N . GLU A 1 75 ? -14.202 4.050 11.029 1.00 93.31 75 GLU A N 1
ATOM 574 C CA . GLU A 1 75 ? -13.037 3.957 11.915 1.00 93.31 75 GLU A CA 1
ATOM 575 C C . GLU A 1 75 ? -11.768 3.632 11.111 1.00 93.31 75 GLU A C 1
ATOM 577 O O . GLU A 1 75 ? -10.751 4.310 11.252 1.00 93.31 75 GLU A O 1
ATOM 582 N N . ALA A 1 76 ? -11.857 2.691 10.164 1.00 92.50 76 ALA A N 1
ATOM 583 C CA . ALA A 1 76 ? -10.779 2.411 9.217 1.00 92.50 76 ALA A CA 1
ATOM 584 C C . ALA A 1 76 ? -10.439 3.637 8.346 1.00 92.50 76 ALA A C 1
ATOM 586 O O . ALA A 1 76 ? -9.267 3.897 8.071 1.00 92.50 76 ALA A O 1
ATOM 587 N N . ARG A 1 77 ? -11.448 4.422 7.939 1.00 92.00 77 ARG A N 1
ATOM 588 C CA . ARG A 1 77 ? -11.267 5.684 7.207 1.00 92.00 77 ARG A CA 1
ATOM 589 C C . ARG A 1 77 ? -10.531 6.717 8.043 1.00 92.00 77 ARG A C 1
ATOM 591 O O . ARG A 1 77 ? -9.618 7.337 7.522 1.00 92.00 77 ARG A O 1
ATOM 598 N N . GLU A 1 78 ? -10.899 6.902 9.303 1.00 89.88 78 GLU A N 1
ATOM 599 C CA . GLU A 1 78 ? -10.244 7.880 10.178 1.00 89.88 78 GLU A CA 1
ATOM 600 C C . GLU A 1 78 ? -8.765 7.549 10.424 1.00 89.88 78 GLU A C 1
ATOM 602 O O . GLU A 1 78 ? -7.927 8.449 10.454 1.00 89.88 78 GLU A O 1
ATOM 607 N N . TRP A 1 79 ? -8.438 6.264 10.568 1.00 88.75 79 TRP A N 1
ATOM 608 C CA . TRP A 1 79 ? -7.089 5.831 10.927 1.00 88.75 79 TRP A CA 1
ATOM 609 C C . TRP A 1 79 ? -6.162 5.574 9.737 1.00 88.75 79 TRP A C 1
ATOM 611 O O . TRP A 1 79 ? -4.947 5.748 9.867 1.00 88.75 79 TRP A O 1
ATOM 621 N N . TYR A 1 80 ? -6.697 5.129 8.596 1.00 88.19 80 TYR A N 1
ATOM 622 C CA . TYR A 1 80 ? -5.886 4.493 7.551 1.00 88.19 80 TYR A CA 1
ATOM 623 C C . TYR A 1 80 ? -6.083 5.052 6.133 1.00 88.19 80 TYR A C 1
ATOM 625 O O . TYR A 1 80 ? -5.486 4.510 5.196 1.00 88.19 80 TYR A O 1
ATOM 633 N N . ASN A 1 81 ? -6.845 6.138 5.947 1.00 83.38 81 ASN A N 1
ATOM 634 C CA . ASN A 1 81 ? -7.006 6.821 4.652 1.00 83.38 81 ASN A CA 1
ATOM 635 C C . ASN A 1 81 ? -5.751 7.634 4.246 1.00 83.38 81 ASN A C 1
ATOM 637 O O . ASN A 1 81 ? -5.750 8.859 4.164 1.00 83.38 81 ASN A O 1
ATOM 641 N N . GLY A 1 82 ? -4.639 6.943 4.009 1.00 69.75 82 GLY A N 1
ATOM 642 C CA . GLY A 1 82 ? -3.316 7.571 3.988 1.00 69.75 82 GLY A CA 1
ATOM 643 C C . GLY A 1 82 ? -2.915 8.293 2.701 1.00 69.75 82 GLY A C 1
ATOM 644 O O . GLY A 1 82 ? -2.053 9.171 2.761 1.00 69.75 82 GLY A O 1
ATOM 645 N N . TYR A 1 83 ? -3.477 7.946 1.538 1.00 75.25 83 TYR A N 1
ATOM 646 C CA . TYR A 1 83 ? -2.928 8.427 0.266 1.00 75.25 83 TYR A CA 1
ATOM 647 C C . TYR A 1 83 ? -4.002 8.878 -0.716 1.00 75.25 83 TYR A C 1
ATOM 649 O O . TYR A 1 83 ? -5.016 8.208 -0.895 1.00 75.25 83 TYR A O 1
ATOM 657 N N . ARG A 1 84 ? -3.749 9.996 -1.405 1.00 79.12 84 ARG A N 1
ATOM 658 C CA . ARG A 1 84 ? -4.560 10.447 -2.539 1.00 79.12 84 ARG A CA 1
ATOM 659 C C . ARG A 1 84 ? -3.695 10.532 -3.792 1.00 79.12 84 ARG A C 1
ATOM 661 O O . ARG A 1 84 ? -2.794 11.367 -3.858 1.00 79.12 84 ARG A O 1
ATOM 668 N N . PHE A 1 85 ? -3.985 9.694 -4.783 1.00 78.31 85 PHE A N 1
ATOM 669 C CA . PHE A 1 85 ? -3.320 9.692 -6.087 1.00 78.31 85 PHE A CA 1
ATOM 670 C C . PHE A 1 85 ? -4.293 10.177 -7.157 1.00 78.31 85 PHE A C 1
ATOM 672 O O . PHE A 1 85 ? -5.247 9.488 -7.522 1.00 78.31 85 PHE A O 1
ATOM 679 N N . GLY A 1 86 ? -4.078 11.410 -7.623 1.00 76.88 86 GLY A N 1
ATOM 680 C CA . GLY A 1 86 ? -5.080 12.133 -8.403 1.00 76.88 86 GLY A CA 1
ATOM 681 C C . GLY A 1 86 ? -6.368 12.290 -7.592 1.00 76.88 86 GLY A C 1
ATOM 682 O O . GLY A 1 86 ? -6.355 12.900 -6.521 1.00 76.88 86 GLY A O 1
ATOM 683 N N . GLU A 1 87 ? -7.442 11.677 -8.086 1.00 79.88 87 GLU A N 1
ATOM 684 C CA . GLU A 1 87 ? -8.763 11.632 -7.444 1.00 79.88 87 GLU A CA 1
ATOM 685 C C . GLU A 1 87 ? -9.014 10.329 -6.660 1.00 79.88 87 GLU A C 1
ATOM 687 O O . GLU A 1 87 ? -10.062 10.169 -6.040 1.00 79.88 87 GLU A O 1
ATOM 692 N N . THR A 1 88 ? -8.067 9.384 -6.666 1.00 83.25 88 THR A N 1
ATOM 693 C CA . THR A 1 88 ? -8.235 8.081 -6.005 1.00 83.25 88 THR A CA 1
ATOM 694 C C . THR A 1 88 ? -7.677 8.124 -4.589 1.00 83.25 88 THR A C 1
ATOM 696 O O . THR A 1 88 ? -6.497 8.417 -4.394 1.00 83.25 88 THR A O 1
ATOM 699 N N . VAL A 1 89 ? -8.511 7.807 -3.599 1.00 86.94 89 VAL A N 1
ATOM 700 C CA . VAL A 1 89 ? -8.078 7.592 -2.212 1.00 86.94 89 VAL A CA 1
ATOM 701 C C . VAL A 1 89 ? -7.692 6.130 -2.035 1.00 86.94 89 VAL A C 1
ATOM 703 O O . VAL A 1 89 ? -8.493 5.241 -2.328 1.00 86.94 89 VAL A O 1
ATOM 706 N N . LEU A 1 90 ? -6.478 5.900 -1.543 1.00 90.38 90 LEU A N 1
ATOM 707 C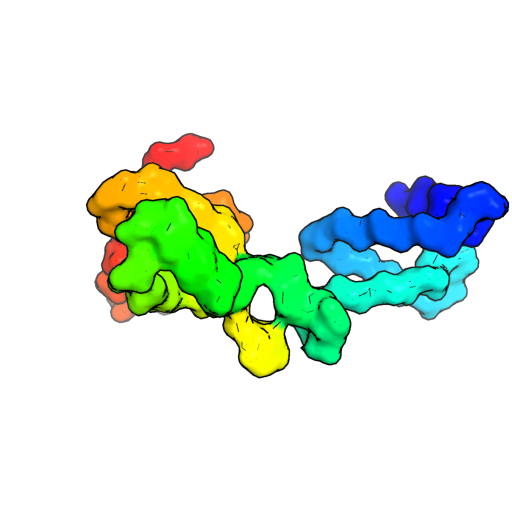 CA . LEU A 1 90 ? -5.948 4.582 -1.236 1.00 90.38 90 LEU A CA 1
ATOM 708 C C . LEU A 1 90 ? -5.607 4.440 0.245 1.00 90.38 90 LEU A C 1
ATOM 710 O O . LEU A 1 90 ? -5.067 5.342 0.892 1.00 90.38 90 LEU A O 1
ATOM 714 N N . TYR A 1 91 ? -5.871 3.242 0.739 1.00 91.38 91 TYR A N 1
ATOM 715 C CA . TYR A 1 91 ? -5.573 2.770 2.074 1.00 91.38 91 TYR A CA 1
ATOM 716 C C . TYR A 1 91 ? -4.313 1.910 2.036 1.00 91.38 91 TYR A C 1
ATOM 718 O O . TYR A 1 91 ? -4.089 1.142 1.095 1.00 91.38 91 TYR A O 1
ATOM 726 N N . ASN A 1 92 ? -3.487 2.027 3.075 1.00 89.38 92 ASN A N 1
ATOM 727 C CA . ASN A 1 92 ? -2.313 1.177 3.233 1.00 89.38 92 ASN A CA 1
ATOM 728 C C . ASN A 1 92 ? -2.754 -0.286 3.474 1.00 89.38 92 ASN A C 1
ATOM 730 O O . ASN A 1 92 ? -3.455 -0.531 4.460 1.00 89.38 92 ASN A O 1
ATOM 734 N N . PRO A 1 93 ? -2.340 -1.261 2.637 1.00 91.44 93 PRO A N 1
ATOM 735 C CA . PRO A 1 93 ? -2.784 -2.646 2.791 1.00 91.44 93 PRO A CA 1
ATOM 736 C C . PRO A 1 93 ? -2.404 -3.271 4.132 1.00 91.44 93 PRO A C 1
ATOM 738 O O . PRO A 1 93 ? -3.228 -3.938 4.745 1.00 91.44 93 PRO A O 1
ATOM 741 N N . TRP A 1 94 ? -1.186 -3.018 4.617 1.00 90.12 94 TRP A N 1
ATOM 742 C CA . TRP A 1 94 ? -0.719 -3.545 5.899 1.00 90.12 94 TRP A CA 1
ATOM 743 C C . TRP A 1 94 ? -1.597 -3.050 7.047 1.00 90.12 94 TRP A C 1
ATOM 745 O O . TRP A 1 94 ? -2.062 -3.848 7.855 1.00 90.12 94 TRP A O 1
ATOM 755 N N . SER A 1 95 ? -1.889 -1.750 7.082 1.00 91.00 95 SER A N 1
ATOM 756 C CA . SER A 1 95 ? -2.740 -1.174 8.120 1.00 91.00 95 SER A 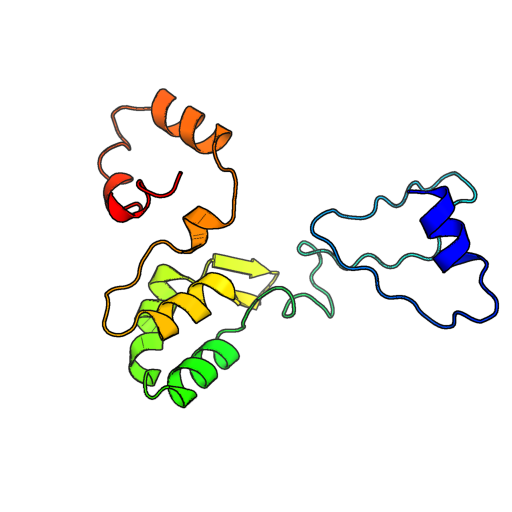CA 1
ATOM 757 C C . SER A 1 95 ? -4.152 -1.760 8.139 1.00 91.00 95 SER A C 1
ATOM 759 O O . SER A 1 95 ? -4.648 -2.070 9.215 1.00 91.00 95 SER A O 1
ATOM 761 N N . ILE A 1 96 ? -4.784 -1.948 6.973 1.00 94.19 96 ILE A N 1
ATOM 762 C CA . ILE A 1 96 ? -6.132 -2.537 6.885 1.00 94.19 96 ILE A CA 1
ATOM 763 C C . ILE A 1 96 ? -6.136 -4.000 7.325 1.00 94.19 96 ILE A C 1
ATOM 765 O O . ILE A 1 96 ? -7.030 -4.406 8.061 1.00 94.19 96 ILE A O 1
ATOM 769 N N . LEU A 1 97 ? -5.137 -4.783 6.910 1.00 94.69 97 LEU A N 1
ATOM 770 C CA . LEU A 1 97 ? -5.051 -6.192 7.294 1.00 94.69 97 LEU A CA 1
ATOM 771 C C . LEU A 1 97 ? -4.862 -6.356 8.807 1.00 94.69 97 LEU A C 1
ATOM 773 O O . LEU A 1 97 ? -5.561 -7.162 9.405 1.00 94.69 97 LEU A O 1
ATOM 777 N N . ASN A 1 98 ? -3.986 -5.560 9.431 1.00 93.88 98 ASN A N 1
ATOM 778 C CA . ASN A 1 98 ? -3.804 -5.610 10.888 1.00 93.88 98 ASN A CA 1
ATOM 779 C C . ASN A 1 98 ? -5.039 -5.096 11.636 1.00 93.88 98 ASN A C 1
ATOM 781 O O . ASN A 1 98 ? -5.401 -5.657 12.657 1.00 93.88 98 ASN A O 1
ATOM 785 N N . PHE A 1 99 ? -5.729 -4.077 11.114 1.00 93.75 99 PHE A N 1
ATOM 786 C CA . PHE A 1 99 ? -6.975 -3.602 11.716 1.00 93.75 99 PHE A CA 1
ATOM 787 C C . PHE A 1 99 ? -8.054 -4.693 11.789 1.00 93.75 99 PHE A C 1
ATOM 789 O O . PHE A 1 99 ? -8.800 -4.756 12.764 1.00 93.75 99 PHE A O 1
ATOM 796 N N . ILE A 1 100 ? -8.139 -5.538 10.758 1.00 96.00 100 ILE A N 1
ATOM 797 C CA . ILE A 1 100 ? -9.053 -6.686 10.735 1.00 96.00 100 ILE A CA 1
ATOM 798 C C . ILE A 1 100 ? -8.560 -7.781 11.690 1.00 96.00 100 ILE A C 1
ATOM 800 O O . ILE A 1 100 ? -9.356 -8.296 12.469 1.00 96.00 100 ILE A O 1
ATOM 804 N N . ASP A 1 101 ? -7.267 -8.114 11.646 1.00 95.44 101 ASP A N 1
ATOM 805 C CA . ASP A 1 101 ? -6.657 -9.187 12.450 1.00 95.44 101 ASP A CA 1
ATOM 806 C C . ASP A 1 101 ? -6.714 -8.908 13.962 1.00 95.44 101 ASP A C 1
ATOM 808 O O . ASP A 1 101 ? -7.001 -9.801 14.756 1.00 95.44 101 ASP A O 1
ATOM 812 N N . ASP A 1 102 ? -6.520 -7.650 14.363 1.00 93.88 102 ASP A N 1
ATOM 813 C CA . ASP A 1 102 ? -6.503 -7.238 15.769 1.00 93.88 102 ASP A CA 1
ATOM 814 C C . ASP A 1 102 ? -7.909 -7.075 16.373 1.00 93.88 102 ASP A C 1
ATOM 816 O O . ASP A 1 102 ? -8.045 -6.893 17.588 1.00 93.88 102 ASP A O 1
ATOM 820 N N . PHE A 1 103 ? -8.981 -7.127 15.574 1.00 90.94 103 PHE A N 1
ATOM 821 C CA . PHE A 1 103 ? -10.343 -6.958 16.081 1.00 90.94 103 PHE A CA 1
ATOM 822 C C . PHE A 1 103 ? -10.671 -8.018 17.162 1.00 90.94 103 PHE A C 1
ATOM 824 O O . PHE A 1 103 ? -10.422 -9.206 16.953 1.00 90.94 103 PHE A O 1
ATOM 831 N N . PRO A 1 104 ? -11.254 -7.645 18.327 1.00 92.25 104 PRO A N 1
ATOM 832 C CA . PRO A 1 104 ? -11.948 -6.391 18.651 1.00 92.25 104 PRO A CA 1
ATOM 833 C C . PRO A 1 104 ? -11.093 -5.311 19.332 1.00 92.25 104 PRO A C 1
ATOM 835 O O . PRO A 1 104 ? -11.648 -4.409 19.968 1.00 92.25 104 PRO A O 1
ATOM 838 N N . ALA A 1 105 ? -9.764 -5.387 19.253 1.00 92.12 105 ALA A N 1
ATOM 839 C CA . ALA A 1 105 ? -8.905 -4.340 19.789 1.00 92.12 105 ALA A CA 1
ATOM 840 C C . ALA A 1 105 ? -9.168 -2.989 19.089 1.00 92.12 105 ALA A C 1
ATOM 842 O O . ALA A 1 105 ? -9.578 -2.947 17.925 1.00 92.12 105 ALA A O 1
ATOM 843 N N . PRO A 1 106 ? -8.961 -1.860 19.792 1.00 87.75 106 PRO A N 1
ATOM 844 C CA . PRO A 1 106 ? -9.041 -0.547 19.171 1.00 87.75 106 PRO A CA 1
ATOM 845 C C . PRO A 1 106 ? -7.948 -0.379 18.097 1.00 87.75 106 PRO A C 1
ATOM 847 O O . PRO A 1 106 ? -6.868 -0.957 18.243 1.00 87.75 106 PRO A O 1
ATOM 850 N N . PRO A 1 107 ? -8.183 0.457 17.068 1.00 87.31 107 PRO A N 1
ATOM 851 C CA . PRO A 1 107 ? -7.213 0.713 16.012 1.00 87.31 107 PRO A CA 1
ATOM 852 C C . PRO A 1 107 ? -5.854 1.140 16.570 1.00 87.31 107 PRO A C 1
ATOM 854 O O . PRO A 1 107 ? -5.766 1.976 17.477 1.00 87.31 107 PRO A O 1
ATOM 857 N N . ALA A 1 108 ? -4.786 0.600 15.989 1.00 85.81 108 ALA A N 1
ATOM 858 C CA . ALA A 1 108 ? -3.420 0.946 16.344 1.00 85.81 108 ALA A CA 1
ATOM 859 C C . ALA A 1 108 ? -2.669 1.580 15.167 1.00 85.81 108 ALA A C 1
ATOM 861 O O . ALA A 1 108 ? -3.078 1.540 14.002 1.00 85.81 108 ALA A O 1
ATOM 862 N N . ALA A 1 109 ? -1.536 2.206 15.482 1.00 81.19 109 ALA A N 1
ATOM 863 C CA . ALA A 1 109 ? -0.712 2.925 14.520 1.00 81.19 109 ALA A CA 1
ATOM 864 C C . ALA A 1 109 ? 0.170 1.962 13.691 1.00 81.19 109 ALA A C 1
ATOM 866 O O . ALA A 1 109 ? 1.391 1.969 13.804 1.00 81.19 109 ALA A O 1
ATOM 867 N N . HIS A 1 110 ? -0.431 1.129 12.837 1.00 78.31 110 HIS A N 1
ATOM 868 C CA . HIS A 1 110 ? 0.298 0.131 12.028 1.00 78.31 110 HIS A CA 1
ATOM 869 C C . HIS A 1 110 ? 1.234 0.738 10.968 1.0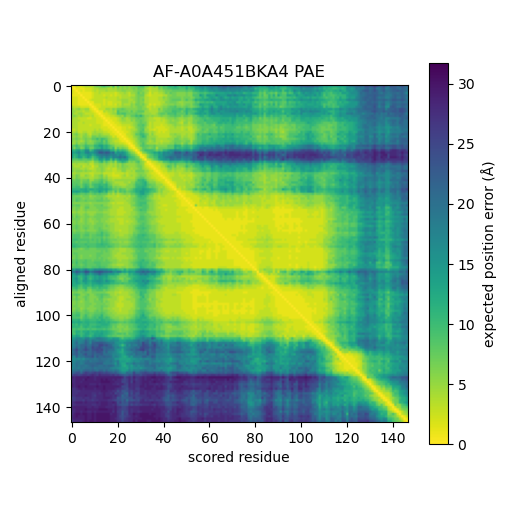0 78.31 110 HIS A C 1
ATOM 871 O O . HIS A 1 110 ? 2.182 0.089 10.530 1.00 78.31 110 HIS A O 1
ATOM 877 N N . TRP A 1 111 ? 1.010 1.999 10.585 1.00 68.56 111 TRP A N 1
ATOM 878 C CA . TRP A 1 111 ? 1.849 2.734 9.632 1.00 68.56 111 TRP A CA 1
ATOM 879 C C . TRP A 1 111 ? 3.249 3.046 10.183 1.00 68.56 111 TRP A C 1
ATOM 881 O O . TRP A 1 111 ? 4.202 3.174 9.412 1.00 68.56 111 TRP A O 1
ATOM 891 N N . VAL A 1 112 ? 3.392 3.110 11.510 1.00 62.12 112 VAL A N 1
ATOM 892 C CA . VAL A 1 112 ? 4.651 3.400 12.213 1.00 62.12 112 VAL A CA 1
ATOM 893 C C . VAL A 1 112 ? 5.754 2.417 11.845 1.00 62.12 112 VAL A C 1
ATOM 895 O O . VAL A 1 112 ? 6.897 2.811 11.633 1.00 62.12 112 VAL A O 1
ATOM 898 N N . ASN A 1 113 ? 5.397 1.144 11.701 1.00 54.81 113 ASN A N 1
ATOM 899 C CA . ASN A 1 113 ? 6.359 0.072 11.468 1.00 54.81 113 ASN A CA 1
ATOM 900 C C . ASN A 1 113 ? 6.783 -0.050 9.995 1.00 54.81 113 ASN A C 1
ATOM 902 O O . ASN A 1 113 ? 7.529 -0.961 9.648 1.00 54.81 113 ASN A O 1
ATOM 906 N N . THR A 1 114 ? 6.306 0.841 9.116 1.00 53.09 114 THR A N 1
ATOM 907 C CA . THR A 1 114 ? 6.508 0.733 7.659 1.00 53.09 114 THR A CA 1
ATOM 908 C C . THR A 1 114 ? 7.456 1.782 7.067 1.00 53.09 114 THR A C 1
ATOM 910 O O . THR A 1 114 ? 7.786 1.697 5.885 1.00 53.09 114 THR A O 1
ATOM 913 N N . SER A 1 115 ? 7.955 2.743 7.858 1.00 56.19 115 SER A N 1
ATOM 914 C CA . SER A 1 115 ? 8.926 3.745 7.385 1.00 56.19 115 SER A CA 1
ATOM 915 C C . SER A 1 115 ? 9.939 4.156 8.457 1.00 56.19 115 SER A C 1
ATOM 917 O O . SER A 1 115 ? 9.549 4.524 9.564 1.00 56.19 115 SER A O 1
ATOM 919 N N . SER A 1 116 ? 11.227 4.204 8.105 1.00 56.41 116 SER A N 1
ATOM 920 C CA . SER A 1 116 ? 12.252 4.893 8.902 1.00 56.41 116 SER A CA 1
ATOM 921 C C . SER A 1 116 ? 12.010 6.405 8.791 1.00 56.41 116 SER A C 1
ATOM 923 O O . SER A 1 116 ? 12.425 7.061 7.840 1.00 56.41 116 SER A O 1
ATOM 925 N N . ASN A 1 117 ? 11.254 6.949 9.746 1.00 63.34 117 ASN A N 1
ATOM 926 C CA . ASN A 1 117 ? 10.985 8.386 9.881 1.00 63.34 117 ASN A CA 1
ATOM 927 C C . ASN A 1 117 ? 11.959 9.052 10.857 1.00 63.34 117 ASN A C 1
ATOM 929 O O . ASN A 1 117 ? 11.636 10.091 11.428 1.00 63.34 117 ASN A O 1
ATOM 933 N N . ASP A 1 118 ? 13.134 8.458 11.068 1.00 66.38 118 ASP A N 1
ATOM 934 C CA . ASP A 1 118 ? 14.080 8.878 12.101 1.00 66.38 118 ASP A CA 1
ATOM 935 C C . ASP A 1 118 ? 14.419 10.369 11.987 1.00 66.38 118 ASP A C 1
ATOM 937 O O . ASP A 1 118 ? 14.304 11.114 12.950 1.00 66.38 118 ASP A O 1
ATOM 941 N N . LEU A 1 119 ? 14.682 10.841 10.768 1.00 60.41 119 LEU A N 1
ATOM 942 C CA . LEU A 1 119 ? 15.005 12.241 10.506 1.00 60.41 119 LEU A CA 1
ATOM 943 C C . LEU A 1 119 ? 13.826 13.200 10.759 1.00 60.41 119 LEU A C 1
ATOM 945 O O . LEU A 1 119 ? 14.022 14.312 11.241 1.00 60.41 119 LEU A O 1
ATOM 949 N N . VAL A 1 120 ? 12.598 12.784 10.434 1.00 64.44 120 VAL A N 1
ATOM 950 C CA . VAL A 1 120 ? 11.389 13.593 10.668 1.00 64.44 120 VAL A CA 1
ATOM 951 C C . VAL A 1 120 ? 11.077 13.647 12.162 1.00 64.44 120 VAL A C 1
ATOM 953 O O . VAL A 1 120 ? 10.737 14.714 12.671 1.00 64.44 120 VAL A O 1
ATOM 956 N N . ARG A 1 121 ? 11.245 12.525 12.873 1.00 63.84 121 ARG A N 1
ATOM 957 C CA . ARG A 1 121 ? 11.138 12.456 14.334 1.00 63.84 121 ARG A CA 1
ATOM 958 C C . ARG A 1 121 ? 12.125 13.418 14.981 1.00 63.84 121 ARG A C 1
ATOM 960 O O . ARG A 1 121 ? 11.699 14.270 15.754 1.00 63.84 121 ARG A O 1
ATOM 967 N N . ASP A 1 122 ? 13.399 13.330 14.619 1.00 67.75 122 ASP A N 1
ATOM 968 C CA . ASP A 1 122 ? 14.448 14.150 15.224 1.00 67.75 122 ASP A CA 1
ATOM 969 C C . ASP A 1 122 ? 14.186 15.653 14.983 1.00 67.75 122 ASP A C 1
ATOM 971 O O . ASP A 1 122 ? 14.379 16.481 15.878 1.00 67.75 122 ASP A O 1
ATOM 975 N N . LEU A 1 123 ? 13.656 16.023 13.809 1.00 70.06 123 LEU A N 1
ATOM 976 C CA . LEU A 1 123 ? 13.250 17.402 13.505 1.00 70.06 123 LEU A CA 1
ATOM 977 C C . LEU A 1 123 ? 12.050 17.876 14.342 1.00 70.06 123 LEU A C 1
ATOM 979 O O . LEU A 1 123 ? 12.008 19.025 14.783 1.00 70.06 123 LEU A O 1
ATOM 983 N N . LEU A 1 124 ? 11.054 17.013 14.546 1.00 66.75 124 LEU A N 1
ATOM 984 C CA . LEU A 1 124 ? 9.853 17.344 15.317 1.00 66.75 124 LEU A CA 1
ATOM 985 C C . LEU A 1 124 ? 10.146 17.425 16.820 1.00 66.75 124 LEU A C 1
ATOM 987 O O . LEU A 1 124 ? 9.596 18.290 17.505 1.00 66.75 124 LEU A O 1
ATOM 991 N N . GLU A 1 125 ? 11.034 16.569 17.323 1.00 68.94 125 GLU A N 1
ATOM 992 C CA . GLU A 1 125 ? 11.479 16.557 18.720 1.00 68.94 125 GLU A CA 1
ATOM 993 C C . GLU A 1 125 ? 12.392 17.743 19.045 1.00 68.94 125 GLU A C 1
ATOM 995 O O . GLU A 1 125 ? 12.265 18.341 20.116 1.00 68.94 125 GLU A O 1
ATOM 1000 N N . SER A 1 126 ? 13.257 18.143 18.109 1.00 69.50 126 SER A N 1
ATOM 1001 C CA . SER A 1 126 ? 14.105 19.335 18.255 1.00 69.50 126 SER A CA 1
ATOM 1002 C C . SER A 1 126 ? 13.361 20.658 18.002 1.00 69.50 126 SER A C 1
ATOM 1004 O O . SER A 1 126 ? 13.819 21.710 18.449 1.00 69.50 126 SER A O 1
ATOM 1006 N N . GLY A 1 127 ? 12.208 20.622 17.320 1.00 61.03 127 GLY A N 1
ATOM 1007 C CA . GLY A 1 127 ? 11.547 21.801 16.754 1.00 61.03 127 GLY A CA 1
ATOM 1008 C C . GLY A 1 127 ? 10.595 22.605 17.652 1.00 61.03 127 GLY A C 1
ATOM 1009 O O . GLY A 1 127 ? 10.504 23.815 17.446 1.00 61.03 127 GLY A O 1
ATOM 1010 N N . ALA A 1 128 ? 9.862 22.035 18.629 1.00 51.59 128 ALA A N 1
ATOM 1011 C CA . ALA A 1 128 ? 9.072 22.871 19.561 1.00 51.59 128 ALA A CA 1
ATOM 1012 C C . ALA A 1 128 ? 8.467 22.160 20.802 1.00 51.59 128 ALA A C 1
ATOM 1014 O O . ALA A 1 128 ? 7.789 21.140 20.661 1.00 51.59 128 ALA A O 1
ATOM 1015 N N . PRO A 1 129 ? 8.448 22.820 21.984 1.00 51.06 129 PRO A N 1
ATOM 1016 C CA . PRO A 1 129 ? 7.625 22.437 23.148 1.00 51.06 129 PRO A CA 1
ATOM 1017 C C . PRO A 1 129 ? 6.101 22.523 22.916 1.00 51.06 129 PRO A C 1
ATOM 1019 O O . PRO A 1 129 ? 5.312 22.087 23.754 1.00 51.06 129 PRO A O 1
ATOM 1022 N N . ARG A 1 130 ? 5.663 23.117 21.795 1.00 47.69 130 ARG A N 1
ATOM 1023 C CA . ARG A 1 130 ? 4.255 23.449 21.509 1.00 47.69 130 ARG A CA 1
ATOM 1024 C C . ARG A 1 130 ? 3.467 22.314 20.839 1.00 47.69 130 ARG A C 1
ATOM 1026 O O . ARG A 1 130 ? 2.249 22.285 20.969 1.00 47.69 130 ARG A O 1
ATOM 1033 N N . TYR A 1 131 ? 4.143 21.360 20.193 1.00 47.94 131 TYR A N 1
ATOM 1034 C CA . TYR A 1 131 ? 3.513 20.229 19.487 1.00 47.94 131 TYR A CA 1
ATOM 1035 C C . TYR A 1 131 ? 3.604 18.891 20.245 1.00 47.94 131 TYR A C 1
ATOM 1037 O O . TYR A 1 131 ? 2.924 17.927 19.893 1.00 47.94 131 TYR A O 1
ATOM 1045 N N . GLY A 1 132 ? 4.366 18.834 21.344 1.00 47.50 132 GLY A N 1
ATOM 1046 C CA . GLY A 1 132 ? 4.624 17.596 22.092 1.00 47.50 132 GLY A CA 1
ATOM 1047 C C . GLY A 1 132 ? 3.408 16.960 22.786 1.00 47.50 132 GLY A C 1
ATOM 1048 O O . GLY A 1 132 ? 3.474 15.790 23.160 1.00 47.50 132 GLY A O 1
ATOM 1049 N N . LYS A 1 133 ? 2.292 17.689 22.964 1.00 40.53 133 LYS A N 1
ATOM 1050 C CA . LYS A 1 133 ? 1.051 17.144 23.559 1.00 40.53 133 LYS A CA 1
ATOM 1051 C C . LYS A 1 133 ? 0.111 16.510 22.531 1.00 40.53 133 LYS A C 1
ATOM 1053 O O . LYS A 1 133 ? -0.513 15.502 22.838 1.00 40.53 133 LYS A O 1
ATOM 1058 N N . THR A 1 134 ? 0.025 17.062 21.322 1.00 44.62 134 THR A N 1
ATOM 1059 C CA . THR A 1 134 ? -0.833 16.537 20.244 1.00 44.62 134 THR A CA 1
ATOM 1060 C C . THR A 1 134 ? -0.236 15.265 19.636 1.00 44.62 134 THR A C 1
ATOM 1062 O O . THR A 1 134 ? -0.960 14.328 19.318 1.00 44.62 134 THR A O 1
ATOM 1065 N N . TRP A 1 135 ? 1.097 15.192 19.574 1.00 47.97 135 TRP A N 1
ATOM 1066 C CA . TRP A 1 135 ? 1.845 14.060 19.021 1.00 47.97 135 TRP A CA 1
ATOM 1067 C C . TRP A 1 135 ? 1.675 12.749 19.811 1.00 47.97 135 TRP A C 1
ATOM 1069 O O . TRP A 1 135 ? 1.440 11.698 19.225 1.00 47.97 135 TRP A O 1
ATOM 1079 N N . ARG A 1 136 ? 1.680 12.807 21.152 1.00 44.72 136 ARG A N 1
ATOM 1080 C CA . ARG A 1 136 ? 1.515 11.622 22.027 1.00 44.72 136 ARG A CA 1
ATOM 1081 C C . ARG A 1 136 ? 0.149 10.940 21.911 1.00 44.72 136 ARG A C 1
ATOM 1083 O O . ARG A 1 136 ? 0.006 9.799 22.334 1.00 44.72 136 ARG A O 1
ATOM 1090 N N . ARG A 1 137 ? -0.857 11.636 21.372 1.00 42.38 137 ARG A N 1
ATOM 1091 C CA . ARG A 1 137 ? -2.203 11.092 21.154 1.00 42.38 137 ARG A CA 1
ATOM 1092 C C . ARG A 1 137 ? -2.312 10.338 19.826 1.00 42.38 137 ARG A C 1
ATOM 1094 O O . ARG A 1 137 ? -2.999 9.329 19.779 1.00 42.38 137 ARG A O 1
ATOM 1101 N N . CYS A 1 138 ? -1.616 10.798 18.784 1.00 42.38 138 CYS A N 1
ATOM 1102 C CA . CYS A 1 138 ? -1.555 10.119 17.484 1.00 42.38 138 CYS A CA 1
ATOM 1103 C C . CYS A 1 138 ? -0.547 8.956 17.462 1.00 42.38 138 CYS A C 1
ATOM 1105 O O . CYS A 1 138 ? -0.563 8.148 16.540 1.00 42.38 138 CYS A O 1
ATOM 1107 N N . TRP A 1 139 ? 0.323 8.872 18.473 1.00 47.72 139 TRP A N 1
ATOM 1108 C CA . TRP A 1 139 ? 1.349 7.843 18.604 1.00 47.72 139 TRP A CA 1
ATOM 1109 C C . TRP A 1 139 ? 1.364 7.275 20.032 1.00 47.72 139 TRP A C 1
ATOM 1111 O O . TRP A 1 139 ? 2.134 7.739 20.884 1.00 47.72 139 TRP A O 1
ATOM 1121 N N . PRO A 1 140 ? 0.498 6.293 20.343 1.00 39.28 140 PRO A N 1
ATOM 1122 C CA . PRO A 1 140 ? 0.443 5.700 21.671 1.00 39.28 140 PRO A CA 1
ATOM 1123 C C . PRO A 1 140 ? 1.754 4.987 22.022 1.00 39.28 140 PRO A C 1
ATOM 1125 O O . PRO A 1 140 ? 2.444 4.437 21.162 1.00 39.28 140 PRO A O 1
ATOM 1128 N N . ALA A 1 141 ? 2.067 4.939 23.317 1.00 37.03 141 ALA A N 1
ATOM 1129 C CA . ALA A 1 141 ? 3.250 4.287 23.885 1.00 37.03 141 ALA A CA 1
ATOM 1130 C C . ALA A 1 141 ? 3.408 2.785 23.524 1.00 37.03 141 ALA A C 1
ATOM 1132 O O . ALA A 1 141 ? 4.467 2.212 23.748 1.00 37.03 141 ALA A O 1
ATOM 1133 N N . ALA A 1 142 ? 2.397 2.150 22.922 1.00 34.59 142 ALA A N 1
ATOM 1134 C CA . ALA A 1 142 ? 2.436 0.749 22.499 1.00 34.59 142 ALA A CA 1
ATOM 1135 C C . ALA A 1 142 ? 3.323 0.484 21.264 1.00 34.59 142 ALA A C 1
ATOM 1137 O O . ALA A 1 142 ? 3.778 -0.638 21.077 1.00 34.59 142 ALA A O 1
ATOM 1138 N N . ALA A 1 143 ? 3.646 1.504 20.461 1.00 34.56 143 ALA A N 1
ATOM 1139 C CA . ALA A 1 143 ? 4.595 1.372 19.346 1.00 34.56 143 ALA A CA 1
ATOM 1140 C C . ALA A 1 143 ? 6.081 1.411 19.784 1.00 34.56 143 ALA A C 1
ATOM 1142 O O . ALA A 1 143 ? 6.972 1.449 18.944 1.00 34.56 143 ALA A O 1
ATOM 1143 N N . TRP A 1 144 ? 6.361 1.443 21.095 1.00 40.69 144 TRP A N 1
ATOM 1144 C CA . TRP A 1 144 ? 7.689 1.730 21.661 1.00 40.69 144 TRP A CA 1
ATOM 1145 C C . TRP A 1 144 ? 8.431 0.492 22.191 1.00 40.69 144 TRP A C 1
ATOM 1147 O O . TRP A 1 144 ? 9.460 0.632 22.850 1.00 40.69 144 TRP A O 1
ATOM 1157 N N . SER A 1 145 ? 7.938 -0.724 21.928 1.00 26.92 145 SER A N 1
ATOM 1158 C CA . SER A 1 145 ? 8.600 -1.956 22.376 1.00 26.92 145 SER A CA 1
ATOM 1159 C C . SER A 1 145 ? 8.600 -3.065 21.320 1.00 26.92 145 SER A C 1
ATOM 1161 O O . SER A 1 145 ? 7.998 -4.119 21.504 1.00 26.92 145 SER A O 1
ATOM 1163 N N . ALA A 1 146 ? 9.329 -2.862 20.231 1.00 26.09 146 ALA A N 1
ATOM 1164 C CA . ALA A 1 146 ? 9.927 -3.956 19.476 1.00 26.09 146 ALA A CA 1
ATOM 1165 C C . ALA A 1 146 ? 11.292 -3.470 18.977 1.00 26.09 146 ALA A C 1
ATOM 1167 O O . ALA A 1 146 ? 11.409 -2.348 18.496 1.00 26.09 146 ALA A O 1
ATOM 1168 N N . ARG A 1 147 ? 12.311 -4.276 19.268 1.00 29.61 147 ARG A N 1
ATOM 1169 C CA . ARG A 1 147 ? 13.746 -3.962 19.222 1.00 29.61 147 ARG A CA 1
ATOM 1170 C C . ARG A 1 147 ? 14.279 -3.720 17.819 1.00 29.61 147 ARG A C 1
ATOM 1172 O O . ARG A 1 147 ? 13.739 -4.351 16.887 1.00 29.61 147 ARG A O 1
#

Mean predicted aligned error: 11.47 Å

Radius of gyration: 20.51 Å; Cα contacts (8 Å, |Δi|>4): 115; chains: 1; bounding box: 44×38×52 Å

Secondary structure (DSSP, 8-state):
-HHHHHHHHTS-TT-S------SS-----TTSSSS-------TTS-STTTTSSSEEHHHHHHHHHHTT-GGGHHHHHHHH--EEETTEEEE-HHHHHHHHHTTTSPP--GGGGG---HHHHHHHHHH-TTTHHHHHHHS-GGGG---